Protein AF-A0A2P4PIH5-F1 (afdb_monomer_lite)

Secondary structure (DSSP, 8-state):
-HHHHHHHHHHHHS--HHHHT-TT-S-SS------HHHHHHHHHHHHHHT----TTSHHHHHHHHHHHT----HHHHHHHHHHHHHHHHT-

Structure (mmCIF, N/CA/C/O backbone):
data_AF-A0A2P4PIH5-F1
#
_entry.id   AF-A0A2P4PIH5-F1
#
loop_
_atom_site.group_PDB
_atom_site.id
_atom_site.type_symbol
_atom_site.label_atom_id
_atom_site.label_alt_id
_atom_site.label_comp_id
_atom_site.label_asym_id
_atom_site.label_entity_id
_atom_site.label_seq_id
_atom_site.pdbx_PDB_ins_code
_atom_site.Cartn_x
_atom_site.Cartn_y
_atom_site.Cartn_z
_atom_site.occupancy
_atom_site.B_iso_or_equiv
_atom_site.auth_seq_id
_atom_site.auth_comp_id
_atom_site.auth_asym_id
_atom_site.auth_atom_id
_atom_site.pdbx_PDB_model_num
ATOM 1 N N . ILE A 1 1 ? 15.313 -1.091 6.238 1.00 57.12 1 ILE A N 1
ATOM 2 C CA . ILE A 1 1 ? 15.725 -2.506 6.088 1.00 57.12 1 ILE A CA 1
ATOM 3 C C . ILE A 1 1 ? 14.781 -3.219 5.120 1.00 57.12 1 ILE A C 1
ATOM 5 O O . ILE A 1 1 ? 15.213 -3.479 4.009 1.00 57.12 1 ILE A O 1
ATOM 9 N N . GLN A 1 2 ? 13.482 -3.310 5.417 1.00 71.44 2 GLN A N 1
ATOM 10 C CA . GLN A 1 2 ? 12.492 -4.012 4.574 1.00 71.44 2 GLN A CA 1
ATOM 11 C C . GLN A 1 2 ? 12.504 -3.646 3.073 1.00 71.44 2 GLN A C 1
ATOM 13 O O . GLN A 1 2 ? 12.533 -4.527 2.225 1.00 71.44 2 GLN A O 1
ATOM 18 N N . LYS A 1 3 ? 12.542 -2.352 2.714 1.00 76.62 3 LYS A N 1
ATOM 19 C CA . LYS A 1 3 ? 12.526 -1.929 1.296 1.00 76.62 3 LYS A CA 1
ATOM 20 C C . LYS A 1 3 ? 13.742 -2.415 0.493 1.00 76.62 3 LYS A C 1
ATOM 22 O O . LYS A 1 3 ? 13.596 -2.744 -0.676 1.00 76.62 3 LYS A O 1
ATOM 27 N N . ALA A 1 4 ? 14.926 -2.442 1.107 1.00 76.56 4 ALA A N 1
ATOM 28 C CA . ALA A 1 4 ? 16.155 -2.867 0.436 1.00 76.56 4 ALA A CA 1
ATOM 29 C C . ALA A 1 4 ? 16.212 -4.394 0.277 1.00 76.56 4 ALA A C 1
ATOM 31 O O . ALA A 1 4 ? 16.694 -4.881 -0.737 1.00 76.56 4 ALA A O 1
ATOM 32 N N . GLU A 1 5 ? 15.677 -5.136 1.250 1.00 79.50 5 GLU A N 1
ATOM 33 C CA . GLU A 1 5 ? 15.565 -6.599 1.191 1.00 79.50 5 GLU A CA 1
ATOM 34 C C . GLU A 1 5 ? 14.581 -7.038 0.104 1.00 79.50 5 GLU A C 1
ATOM 36 O O . GLU A 1 5 ? 14.933 -7.863 -0.732 1.00 79.50 5 GLU A O 1
ATOM 41 N N . ILE A 1 6 ? 13.399 -6.413 0.050 1.00 78.69 6 ILE A N 1
ATOM 42 C CA . ILE A 1 6 ? 12.396 -6.675 -0.994 1.00 78.69 6 ILE 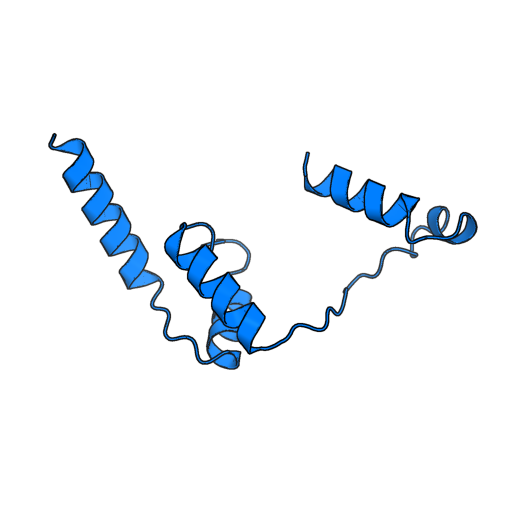A CA 1
ATOM 43 C C . ILE A 1 6 ? 12.971 -6.373 -2.384 1.00 78.69 6 ILE A C 1
ATOM 45 O O . ILE A 1 6 ? 12.766 -7.142 -3.320 1.00 78.69 6 ILE A O 1
ATOM 49 N N . LEU A 1 7 ? 13.722 -5.275 -2.531 1.00 76.00 7 LEU A N 1
ATOM 50 C CA . LEU A 1 7 ? 14.355 -4.929 -3.804 1.00 76.00 7 LEU A CA 1
ATOM 51 C C . LEU A 1 7 ? 15.419 -5.959 -4.209 1.00 76.00 7 LEU A C 1
ATOM 53 O O . LEU A 1 7 ? 15.420 -6.407 -5.353 1.00 76.00 7 LEU A O 1
ATOM 57 N N . ALA A 1 8 ? 16.269 -6.381 -3.271 1.00 78.62 8 ALA A N 1
ATOM 58 C CA . ALA A 1 8 ? 17.284 -7.401 -3.518 1.00 78.62 8 ALA A CA 1
ATOM 59 C C . ALA A 1 8 ? 16.664 -8.759 -3.894 1.00 78.62 8 ALA A C 1
ATOM 61 O O . ALA A 1 8 ? 17.186 -9.457 -4.762 1.00 78.62 8 ALA A O 1
ATOM 62 N N . GLU A 1 9 ? 15.535 -9.126 -3.285 1.00 80.62 9 GLU A N 1
ATOM 63 C CA . GLU A 1 9 ? 14.794 -10.343 -3.622 1.00 80.62 9 GLU A CA 1
ATOM 64 C C . GLU A 1 9 ? 14.206 -10.266 -5.043 1.00 80.62 9 GLU A C 1
ATOM 66 O O . GLU A 1 9 ? 14.377 -11.191 -5.840 1.00 80.62 9 GLU A O 1
ATOM 71 N N . ILE A 1 10 ? 13.602 -9.130 -5.412 1.00 77.12 10 ILE A N 1
ATOM 72 C CA . ILE A 1 10 ? 13.110 -8.889 -6.777 1.00 77.12 10 ILE A CA 1
ATOM 73 C C . ILE A 1 10 ? 14.260 -8.985 -7.795 1.00 77.12 10 ILE A C 1
ATOM 75 O O . ILE A 1 10 ? 14.141 -9.684 -8.803 1.00 77.12 10 ILE A O 1
ATOM 79 N N . GLU A 1 11 ? 15.390 -8.329 -7.522 1.00 72.31 11 GLU A N 1
ATOM 80 C CA . GLU A 1 11 ? 16.566 -8.325 -8.400 1.00 72.31 11 GLU A CA 1
ATOM 81 C C . GLU A 1 11 ? 17.190 -9.713 -8.587 1.00 72.31 11 GLU A C 1
ATOM 83 O O . GLU A 1 11 ? 17.671 -10.052 -9.677 1.00 72.31 11 GLU A O 1
ATOM 88 N N . LEU A 1 12 ? 17.201 -10.513 -7.521 1.00 73.44 12 LEU A N 1
ATOM 89 C CA . LEU A 1 12 ? 17.815 -11.832 -7.517 1.00 73.44 12 LEU A CA 1
ATOM 90 C C . LEU A 1 12 ? 16.962 -12.862 -8.262 1.00 73.44 12 LEU A C 1
ATOM 92 O O . LEU A 1 12 ? 17.512 -13.636 -9.049 1.00 73.44 12 LEU A O 1
ATOM 96 N N . PHE A 1 13 ? 15.647 -12.869 -8.025 1.00 72.44 13 PHE A N 1
ATOM 97 C CA . PHE A 1 13 ? 14.758 -13.936 -8.495 1.00 72.44 13 PHE A CA 1
ATOM 98 C C . PHE A 1 13 ? 14.018 -13.621 -9.797 1.00 72.44 13 PHE A C 1
ATOM 100 O O . PHE A 1 13 ? 13.681 -14.550 -10.529 1.00 72.44 13 PHE A O 1
ATOM 107 N N . TYR A 1 14 ? 13.781 -12.346 -10.117 1.00 68.38 14 TYR A N 1
ATOM 108 C CA . TYR A 1 14 ? 12.880 -11.966 -11.212 1.00 68.38 14 TYR A CA 1
ATOM 109 C C . TYR A 1 14 ? 13.569 -11.257 -12.385 1.00 68.38 14 TYR A C 1
ATOM 111 O O . TYR A 1 14 ? 12.908 -10.961 -13.381 1.00 68.38 14 TYR A O 1
ATOM 119 N N . LEU A 1 15 ? 14.887 -11.024 -12.319 1.00 69.44 15 LEU A N 1
ATOM 120 C CA . LEU A 1 15 ? 15.644 -10.351 -13.382 1.00 69.44 15 LEU A CA 1
ATOM 121 C C . LEU A 1 15 ? 16.775 -11.205 -13.946 1.00 69.44 15 LEU A C 1
ATOM 123 O O . LEU A 1 15 ? 17.604 -11.766 -13.219 1.00 69.44 15 LEU A O 1
ATOM 127 N N . LEU A 1 16 ? 16.871 -11.203 -15.276 1.00 71.75 16 LEU A N 1
ATOM 128 C CA . LEU A 1 16 ? 18.015 -11.746 -15.994 1.00 71.75 16 LEU A CA 1
ATOM 129 C C . LEU A 1 16 ? 19.268 -10.890 -15.726 1.00 71.75 16 LEU A C 1
ATOM 131 O O . LEU A 1 16 ? 19.154 -9.672 -15.557 1.00 71.75 16 LEU A O 1
ATOM 135 N N . PRO A 1 17 ? 20.480 -11.479 -15.759 1.00 70.69 17 PRO A N 1
ATOM 136 C CA . PRO A 1 17 ? 21.734 -10.762 -15.505 1.00 70.69 17 PRO A CA 1
ATOM 137 C C . PRO A 1 17 ? 21.889 -9.470 -16.320 1.00 70.69 17 PRO A C 1
ATOM 139 O O . PRO A 1 17 ? 22.379 -8.467 -15.811 1.00 70.69 17 PRO A O 1
ATOM 142 N N . ASN A 1 18 ? 21.397 -9.469 -17.560 1.00 71.56 18 ASN A N 1
ATOM 143 C CA . ASN A 1 18 ? 21.490 -8.328 -18.470 1.00 71.56 18 ASN A CA 1
ATOM 144 C C . ASN A 1 18 ? 20.560 -7.165 -18.083 1.00 71.56 18 ASN A C 1
ATOM 146 O O . ASN A 1 18 ? 20.847 -6.024 -18.432 1.00 71.56 18 ASN A O 1
ATOM 150 N N . GLN A 1 19 ? 19.465 -7.434 -17.363 1.00 69.69 19 GLN A N 1
ATOM 151 C CA . GLN A 1 19 ? 18.532 -6.404 -16.905 1.00 69.69 19 GLN A CA 1
ATOM 152 C C . GLN A 1 19 ? 19.112 -5.633 -15.715 1.00 69.69 19 GLN A C 1
ATOM 154 O O . GLN A 1 19 ? 19.012 -4.415 -15.703 1.00 69.69 19 GLN A O 1
ATOM 159 N N . ARG A 1 20 ? 19.825 -6.294 -14.787 1.00 66.25 20 ARG A N 1
ATOM 160 C CA . ARG A 1 20 ? 20.412 -5.665 -13.579 1.00 66.25 20 ARG A CA 1
ATOM 161 C C . ARG A 1 20 ? 21.406 -4.536 -13.875 1.00 66.25 20 ARG A C 1
ATOM 163 O O . ARG A 1 20 ? 21.632 -3.680 -13.026 1.00 66.25 20 ARG A O 1
ATOM 170 N N . CYS A 1 21 ? 22.007 -4.530 -15.065 1.00 64.94 21 CYS A N 1
ATOM 171 C CA . CYS A 1 21 ? 23.017 -3.549 -15.465 1.00 64.94 21 CYS A CA 1
ATOM 172 C C . CYS A 1 21 ? 22.451 -2.325 -16.209 1.00 64.94 21 CYS A C 1
ATOM 174 O O . CYS A 1 21 ? 23.222 -1.439 -16.575 1.00 64.94 21 CYS A O 1
ATOM 176 N N . TRP A 1 22 ? 21.142 -2.247 -16.462 1.00 67.12 22 TRP A N 1
ATOM 177 C CA . TRP A 1 22 ? 20.533 -1.101 -17.150 1.00 67.12 22 TRP A CA 1
ATOM 178 C C . TRP A 1 22 ? 19.966 -0.090 -16.156 1.00 67.12 22 TRP A C 1
ATOM 180 O O . TRP A 1 22 ? 18.981 -0.368 -15.498 1.00 67.12 22 TRP A O 1
ATOM 190 N N . GLN A 1 23 ? 20.494 1.131 -16.078 1.00 66.38 23 GLN A N 1
ATOM 191 C CA . GLN A 1 23 ? 19.981 2.147 -15.134 1.00 66.38 23 GLN A CA 1
ATOM 192 C C . GLN A 1 23 ? 18.467 2.435 -15.258 1.00 66.38 23 GLN A C 1
ATOM 194 O O . GLN A 1 23 ? 17.864 2.951 -14.326 1.00 66.38 23 GLN A O 1
ATOM 199 N N . THR A 1 24 ? 17.852 2.080 -16.387 1.00 70.75 24 THR A N 1
ATOM 200 C CA . THR A 1 24 ? 16.427 2.255 -16.691 1.00 70.75 24 THR A CA 1
ATOM 201 C C . THR A 1 24 ? 15.585 0.983 -16.531 1.00 70.75 24 THR A C 1
ATOM 203 O O . THR A 1 24 ? 14.419 0.989 -16.917 1.00 70.75 24 THR A O 1
ATOM 206 N N . TRP A 1 25 ? 16.144 -0.127 -16.024 1.00 72.44 25 TRP A N 1
ATOM 207 C CA . TRP A 1 25 ? 15.406 -1.395 -15.934 1.00 72.44 25 TRP A CA 1
ATOM 208 C C . TRP A 1 25 ? 14.269 -1.338 -14.914 1.00 72.44 25 TRP A C 1
ATOM 210 O O . TRP A 1 25 ? 13.269 -2.038 -15.084 1.00 72.44 25 TRP A O 1
ATOM 220 N N . PHE A 1 26 ? 14.421 -0.526 -13.864 1.00 71.25 26 PHE A N 1
ATOM 221 C CA . PHE A 1 26 ? 13.402 -0.401 -12.837 1.00 71.25 26 PHE A CA 1
ATOM 222 C C . PHE A 1 26 ? 12.224 0.407 -13.392 1.00 71.25 26 PHE A C 1
ATOM 224 O O . PHE A 1 26 ? 12.416 1.552 -13.812 1.00 71.25 26 PHE A O 1
ATOM 231 N N . PRO A 1 27 ? 11.011 -0.161 -13.424 1.00 72.25 27 PRO A N 1
ATOM 232 C CA . PRO A 1 27 ? 9.857 0.554 -13.932 1.00 72.25 27 PRO A CA 1
ATOM 233 C C . PRO A 1 27 ? 9.525 1.732 -13.014 1.00 72.25 27 PRO A C 1
ATOM 235 O O . PRO A 1 27 ? 9.486 1.595 -11.794 1.00 72.25 27 PRO A O 1
ATOM 238 N N . GLU A 1 28 ? 9.229 2.886 -13.610 1.00 74.69 28 GLU A N 1
ATOM 239 C CA . GLU A 1 28 ? 8.760 4.060 -12.863 1.00 74.69 28 GLU A CA 1
ATOM 240 C C . GLU A 1 28 ? 7.417 3.777 -12.161 1.00 74.69 28 GLU A C 1
ATOM 242 O O . GLU A 1 28 ? 7.150 4.296 -11.079 1.00 74.69 28 GLU A O 1
ATOM 247 N N . VAL A 1 29 ? 6.591 2.900 -12.748 1.00 75.81 29 VAL A N 1
ATOM 248 C CA . VAL A 1 29 ? 5.281 2.488 -12.228 1.00 75.81 29 VAL A CA 1
ATOM 249 C C . VAL A 1 29 ? 5.120 0.971 -12.354 1.00 75.81 29 VAL A C 1
ATOM 251 O O . VAL A 1 29 ? 5.273 0.412 -13.439 1.00 75.81 29 VAL A O 1
ATOM 254 N N . ILE A 1 30 ? 4.761 0.300 -11.255 1.00 77.31 30 ILE A N 1
ATOM 255 C CA . ILE A 1 30 ? 4.435 -1.134 -11.236 1.00 77.31 30 ILE A CA 1
ATOM 256 C C . ILE A 1 30 ? 2.915 -1.291 -11.162 1.00 77.31 30 ILE A C 1
ATO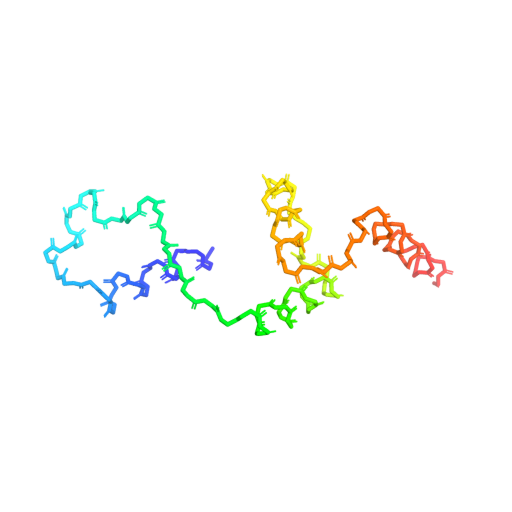M 258 O O . ILE A 1 30 ? 2.288 -0.897 -10.180 1.00 77.31 30 ILE A O 1
ATOM 262 N N . HIS A 1 31 ? 2.315 -1.892 -12.1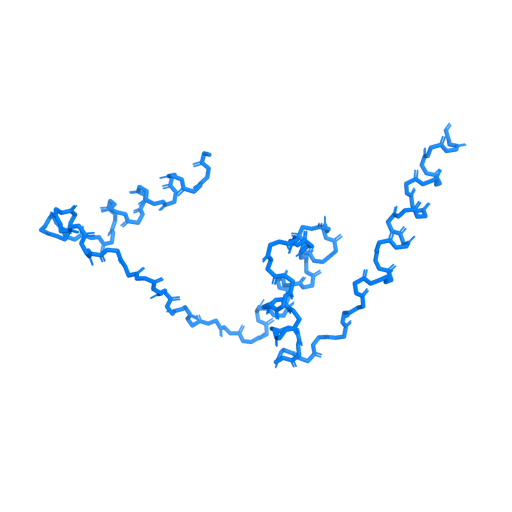89 1.00 74.19 31 HIS A N 1
ATOM 263 C CA . HIS A 1 31 ? 0.895 -2.241 -12.184 1.00 74.19 31 HIS A CA 1
ATOM 264 C C . HIS A 1 31 ? 0.710 -3.631 -11.576 1.00 74.19 31 HIS A C 1
ATOM 266 O O . HIS A 1 31 ? 1.104 -4.627 -12.179 1.00 74.19 31 HIS A O 1
ATOM 272 N N . TYR A 1 32 ? 0.101 -3.707 -10.393 1.00 75.25 32 TYR A N 1
ATOM 273 C CA . TYR A 1 32 ? -0.238 -4.981 -9.765 1.00 75.25 32 TYR A CA 1
ATOM 274 C C . TYR A 1 32 ? -1.740 -5.239 -9.873 1.00 75.25 32 TYR A C 1
ATOM 276 O O . TYR A 1 32 ? -2.555 -4.385 -9.517 1.00 75.25 32 TYR A O 1
ATOM 284 N N . TYR A 1 33 ? -2.113 -6.415 -10.377 1.00 81.62 33 TYR A N 1
ATOM 285 C CA . TYR A 1 33 ? -3.509 -6.829 -10.402 1.00 81.62 33 TYR A CA 1
ATOM 286 C C . TYR A 1 33 ? -3.882 -7.393 -9.033 1.00 81.62 33 TYR A C 1
ATOM 288 O O . TYR A 1 33 ? -3.301 -8.376 -8.575 1.00 81.62 33 TYR A O 1
ATOM 296 N N . THR A 1 34 ? -4.858 -6.769 -8.382 1.00 82.75 34 THR A N 1
ATOM 297 C CA . THR A 1 34 ? -5.413 -7.258 -7.119 1.00 82.75 34 THR A CA 1
ATOM 298 C C . THR A 1 34 ? -6.891 -7.545 -7.288 1.00 82.75 34 THR A C 1
ATOM 300 O O . THR A 1 34 ? -7.590 -6.862 -8.038 1.00 82.75 34 THR A O 1
ATOM 303 N N . ASP A 1 35 ? -7.359 -8.566 -6.580 1.00 89.69 35 ASP A N 1
ATOM 304 C CA . ASP A 1 35 ? -8.784 -8.807 -6.425 1.00 89.69 35 ASP A CA 1
ATOM 305 C C . ASP A 1 35 ? -9.382 -7.731 -5.506 1.00 89.69 35 ASP A C 1
ATOM 307 O O . ASP A 1 35 ? -8.836 -7.456 -4.434 1.00 89.69 35 ASP A O 1
ATOM 311 N N . VAL A 1 36 ? -10.495 -7.127 -5.929 1.00 88.69 36 VAL A N 1
ATOM 312 C CA . VAL A 1 36 ? -11.155 -6.027 -5.210 1.00 88.69 36 VAL A CA 1
ATOM 313 C C . VAL A 1 36 ? -11.538 -6.435 -3.786 1.00 88.69 36 VAL A C 1
ATOM 315 O O . VAL A 1 36 ? -11.371 -5.639 -2.860 1.00 88.69 36 VAL A O 1
ATOM 318 N N . ASP A 1 37 ? -12.000 -7.669 -3.586 1.00 87.69 37 ASP A N 1
ATOM 319 C CA . ASP A 1 37 ? -12.465 -8.144 -2.284 1.00 87.69 37 ASP A CA 1
ATOM 320 C C . ASP A 1 37 ? -11.292 -8.396 -1.337 1.00 87.69 37 ASP A C 1
ATOM 322 O O . ASP A 1 37 ? -11.333 -8.002 -0.171 1.00 87.69 37 ASP A O 1
ATOM 326 N N . LYS A 1 38 ? -10.194 -8.967 -1.847 1.00 90.06 38 LYS A N 1
ATOM 327 C CA . LYS A 1 38 ? -8.963 -9.147 -1.057 1.00 90.06 38 LYS A CA 1
ATOM 328 C C . LYS A 1 38 ? -8.377 -7.807 -0.625 1.00 90.06 38 LYS A C 1
ATOM 330 O O . LYS A 1 38 ? -7.962 -7.660 0.522 1.00 90.06 38 LYS A O 1
ATOM 335 N N . THR A 1 39 ? -8.375 -6.832 -1.528 1.00 90.25 39 THR A N 1
ATOM 336 C CA . THR A 1 39 ? -7.869 -5.485 -1.248 1.00 90.25 39 THR A CA 1
ATOM 337 C C . THR A 1 39 ? -8.710 -4.783 -0.188 1.00 90.25 39 THR A C 1
ATOM 339 O O . THR A 1 39 ? -8.150 -4.164 0.712 1.00 90.25 39 THR A O 1
ATOM 342 N N . ARG A 1 40 ? -10.042 -4.924 -0.229 1.00 90.38 40 ARG A N 1
ATOM 343 C CA . ARG A 1 40 ? -10.929 -4.401 0.823 1.00 90.38 40 ARG A CA 1
ATOM 344 C C . ARG A 1 40 ? -10.602 -4.984 2.197 1.00 90.38 40 ARG A C 1
ATOM 346 O O . ARG A 1 40 ? -10.416 -4.215 3.135 1.00 90.38 40 ARG A O 1
ATOM 353 N N . ILE A 1 41 ? -10.472 -6.309 2.294 1.00 90.38 41 ILE A N 1
ATOM 354 C CA . ILE A 1 41 ? -10.161 -7.006 3.555 1.00 90.38 41 ILE A CA 1
ATOM 355 C C . ILE A 1 41 ? -8.839 -6.503 4.150 1.00 90.38 41 ILE A C 1
ATOM 357 O O . ILE A 1 41 ? -8.754 -6.246 5.350 1.00 90.38 41 ILE A O 1
ATOM 361 N N . GLU A 1 42 ? -7.812 -6.337 3.316 1.00 90.56 42 GLU A N 1
ATOM 362 C CA . GLU A 1 42 ? -6.502 -5.881 3.783 1.00 90.56 42 GLU A CA 1
ATOM 363 C C . GLU A 1 42 ? -6.543 -4.430 4.272 1.00 90.56 42 GLU A C 1
ATOM 365 O O . GLU A 1 42 ? -5.999 -4.117 5.328 1.00 90.56 42 GLU A O 1
ATOM 370 N N . ILE A 1 43 ? -7.232 -3.544 3.548 1.00 89.25 43 ILE A N 1
ATOM 371 C CA . I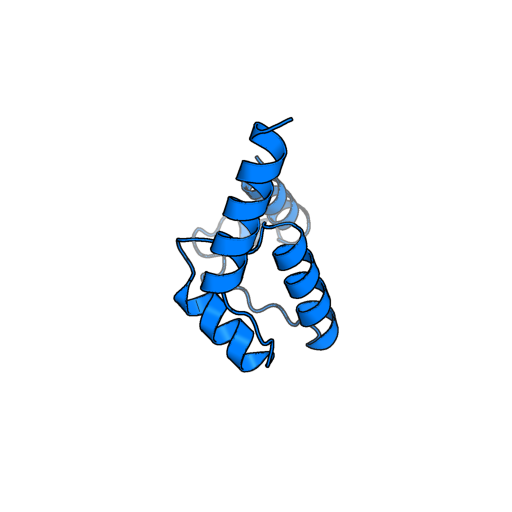LE A 1 43 ? -7.377 -2.137 3.945 1.00 89.25 43 ILE A CA 1
ATOM 372 C C . ILE A 1 43 ? -8.136 -2.021 5.270 1.00 89.25 43 ILE A C 1
ATOM 374 O O . ILE A 1 43 ? -7.727 -1.261 6.146 1.00 89.25 43 ILE A O 1
ATOM 378 N N . GLU A 1 44 ? -9.203 -2.799 5.460 1.00 88.19 44 GLU A N 1
ATOM 379 C CA . GLU A 1 44 ? -9.925 -2.855 6.735 1.00 88.19 44 GLU A CA 1
ATOM 380 C C . GLU A 1 44 ? -9.028 -3.343 7.882 1.00 88.19 44 GLU A C 1
ATOM 382 O O . GLU A 1 44 ? -9.091 -2.794 8.988 1.00 88.19 44 GLU A O 1
ATOM 387 N N . ARG A 1 45 ? -8.152 -4.325 7.621 1.00 91.50 45 ARG A N 1
ATOM 388 C CA . ARG A 1 45 ? -7.153 -4.782 8.597 1.00 91.50 45 ARG A CA 1
ATOM 389 C C . ARG A 1 45 ? -6.180 -3.660 8.965 1.00 91.50 45 ARG A C 1
ATOM 391 O O . ARG A 1 45 ? -6.027 -3.372 10.148 1.00 91.50 45 ARG A O 1
ATOM 398 N N . LEU A 1 46 ? -5.603 -2.982 7.972 1.00 88.94 46 LEU A N 1
ATOM 399 C CA . LEU A 1 46 ? -4.653 -1.880 8.172 1.00 88.94 46 LEU A CA 1
ATOM 400 C C . LEU A 1 46 ? -5.277 -0.708 8.937 1.00 88.94 46 LEU A C 1
ATOM 402 O O . LEU A 1 46 ? -4.632 -0.101 9.791 1.00 88.94 46 LEU A O 1
ATOM 406 N N . ILE A 1 47 ? -6.545 -0.396 8.659 1.00 86.31 47 ILE A N 1
ATOM 407 C CA . ILE A 1 47 ? -7.301 0.623 9.393 1.00 86.31 47 ILE A CA 1
ATOM 408 C C . ILE A 1 47 ? -7.450 0.223 10.864 1.00 86.31 47 ILE A C 1
ATOM 410 O O . ILE A 1 47 ? -7.239 1.050 11.750 1.00 86.31 47 ILE A O 1
ATOM 414 N N . LYS A 1 48 ? -7.805 -1.038 11.131 1.00 85.06 48 LYS A N 1
ATOM 415 C CA . LYS A 1 48 ? -7.966 -1.561 12.493 1.00 85.06 48 LYS A CA 1
ATOM 416 C C . LYS A 1 48 ? -6.643 -1.585 13.264 1.00 85.06 48 LYS A C 1
ATOM 418 O O . LYS A 1 48 ? -6.640 -1.334 14.466 1.00 85.06 48 LYS A O 1
ATOM 423 N N . GLU A 1 49 ? -5.545 -1.882 12.579 1.00 86.44 49 GLU A N 1
ATOM 424 C CA . GLU A 1 49 ? -4.186 -1.900 13.134 1.00 86.44 49 GLU A CA 1
ATOM 425 C C . GLU A 1 49 ? -3.601 -0.483 13.297 1.00 86.44 49 GLU A C 1
ATOM 427 O O . GLU A 1 49 ? -2.614 -0.300 14.004 1.00 86.44 49 GLU A O 1
ATOM 432 N N . GLY A 1 50 ? -4.238 0.539 12.710 1.00 82.50 50 GLY A N 1
ATOM 433 C CA . GLY A 1 50 ? -3.775 1.930 12.751 1.00 82.50 50 GLY A CA 1
ATOM 434 C C . GLY A 1 50 ? -2.590 2.213 11.821 1.00 82.50 50 GLY A C 1
ATOM 435 O O . GLY A 1 50 ? -1.997 3.286 11.894 1.00 82.50 50 GLY A O 1
ATOM 436 N N . GLU A 1 51 ? -2.253 1.275 10.936 1.00 85.31 51 GLU A N 1
ATOM 437 C CA . GLU A 1 51 ? -1.141 1.373 9.980 1.00 85.31 51 GLU A CA 1
ATOM 438 C C . GLU A 1 51 ? -1.541 2.064 8.668 1.00 85.31 51 GLU A C 1
ATOM 440 O O . GLU A 1 51 ? -0.695 2.382 7.834 1.00 85.31 51 GLU A O 1
ATOM 445 N N . TRP A 1 52 ? -2.839 2.302 8.474 1.00 84.50 52 TRP A N 1
ATOM 446 C CA . TRP A 1 52 ? -3.373 2.893 7.250 1.00 84.50 52 TRP A CA 1
ATOM 447 C C . TRP A 1 52 ? -3.010 4.373 7.062 1.00 84.50 52 TRP A C 1
ATOM 449 O O . TRP A 1 52 ? -2.904 4.834 5.929 1.00 84.50 52 TRP A O 1
ATOM 459 N N . ASP A 1 53 ? -2.823 5.137 8.137 1.00 77.75 53 ASP A N 1
ATOM 460 C CA . ASP A 1 53 ? -2.758 6.600 8.063 1.00 77.75 53 ASP A CA 1
ATOM 461 C C . ASP A 1 53 ? -1.356 7.100 7.660 1.00 77.75 53 ASP A C 1
ATOM 463 O O . ASP A 1 53 ? -0.447 7.226 8.487 1.00 77.75 53 ASP A O 1
ATOM 467 N N . ASN A 1 54 ? -1.156 7.360 6.360 1.00 77.75 54 ASN A N 1
ATOM 468 C CA . ASN A 1 54 ? 0.111 7.851 5.818 1.00 77.75 54 ASN A CA 1
ATOM 469 C C . ASN A 1 54 ? -0.026 9.290 5.306 1.00 77.75 54 ASN A C 1
ATOM 471 O O . ASN A 1 54 ? -0.617 9.559 4.258 1.00 77.75 54 ASN A O 1
ATOM 475 N N . LYS A 1 55 ? 0.625 10.216 6.019 1.00 78.56 55 LYS A N 1
ATOM 476 C CA . LYS A 1 55 ? 0.583 11.661 5.750 1.00 78.56 55 LYS A CA 1
ATOM 477 C C . LYS A 1 55 ? 1.082 12.060 4.357 1.00 78.56 55 LYS A C 1
ATOM 479 O O . LYS A 1 55 ? 0.682 13.110 3.863 1.00 78.56 55 LYS A O 1
ATOM 484 N N . GLU A 1 56 ? 1.930 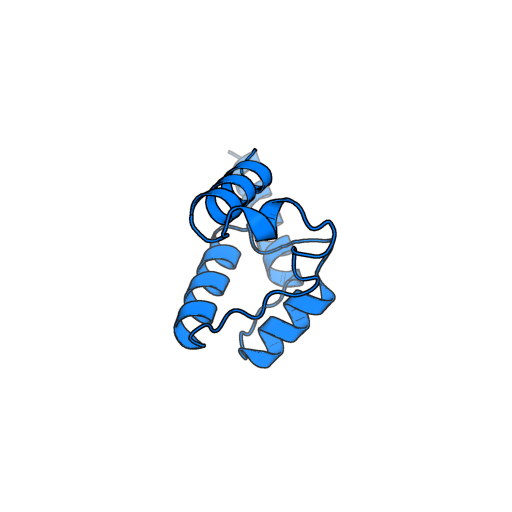11.256 3.716 1.00 81.00 56 GLU A N 1
ATOM 485 C CA . GLU A 1 56 ? 2.478 11.572 2.389 1.00 81.00 56 GLU A CA 1
ATOM 486 C C . GLU A 1 56 ? 1.495 11.270 1.247 1.00 81.00 56 GLU A C 1
ATOM 488 O O . GLU A 1 56 ? 1.569 11.896 0.189 1.00 81.00 56 GLU A O 1
ATOM 493 N N . PHE A 1 57 ? 0.543 10.352 1.451 1.00 81.50 57 PHE A N 1
ATOM 494 C CA . PHE A 1 57 ? -0.279 9.796 0.369 1.00 81.50 57 PHE A CA 1
ATOM 495 C C . PHE A 1 57 ? -1.792 9.958 0.567 1.00 81.50 57 PHE A C 1
ATOM 497 O O . PHE A 1 57 ? -2.567 9.302 -0.130 1.00 81.50 57 PHE A O 1
ATOM 504 N N . ILE A 1 58 ? -2.216 10.884 1.433 1.00 84.75 58 ILE A N 1
ATOM 505 C CA . ILE A 1 58 ? -3.625 11.115 1.810 1.00 84.75 58 ILE A CA 1
ATOM 506 C C . ILE A 1 58 ? -4.558 11.168 0.585 1.00 84.75 58 ILE A C 1
ATOM 508 O O . ILE A 1 58 ? -5.514 10.404 0.503 1.00 84.75 58 ILE A O 1
ATOM 512 N N . LYS A 1 59 ? -4.241 11.984 -0.433 1.00 85.44 59 LYS A N 1
ATOM 513 C CA . LYS A 1 59 ? -5.082 12.122 -1.644 1.00 85.44 59 LYS A CA 1
ATOM 514 C C . LYS A 1 59 ? -5.254 10.814 -2.426 1.00 85.44 59 LYS A C 1
ATOM 516 O O . LYS A 1 59 ? -6.304 10.576 -3.017 1.00 85.44 59 LYS A O 1
ATOM 521 N N . MET A 1 60 ? -4.208 9.988 -2.487 1.00 85.88 60 MET A N 1
ATOM 522 C CA . MET A 1 60 ? -4.273 8.689 -3.165 1.00 85.88 60 MET A CA 1
ATOM 523 C C . MET A 1 60 ? -5.077 7.682 -2.344 1.00 85.88 60 MET A C 1
ATOM 525 O O . MET A 1 60 ? -5.853 6.924 -2.920 1.00 85.88 60 MET A O 1
ATOM 529 N N . GLN A 1 61 ? -4.936 7.710 -1.018 1.00 87.00 61 GLN A N 1
ATOM 530 C CA . GLN A 1 61 ? -5.710 6.863 -0.114 1.00 87.00 61 GLN A CA 1
ATOM 531 C C . GLN A 1 61 ? -7.203 7.196 -0.166 1.00 87.00 61 GLN A C 1
ATOM 533 O O . GLN A 1 61 ? -8.017 6.287 -0.295 1.00 87.00 61 GLN A O 1
ATOM 538 N N . GLU A 1 62 ? -7.572 8.479 -0.153 1.00 86.44 62 GLU A N 1
ATOM 539 C CA . GLU A 1 62 ? -8.965 8.924 -0.295 1.00 86.44 62 GLU A CA 1
ATOM 540 C C . GLU A 1 62 ? -9.586 8.438 -1.609 1.00 86.44 62 GLU A C 1
ATOM 542 O O . GLU A 1 62 ? -10.656 7.829 -1.607 1.00 86.44 62 GLU A O 1
ATOM 547 N N . LYS A 1 63 ? -8.878 8.629 -2.730 1.00 89.69 63 LYS A N 1
ATOM 548 C CA . LYS A 1 63 ? -9.332 8.161 -4.046 1.00 89.69 63 LYS A CA 1
ATOM 549 C C . LYS A 1 63 ? -9.487 6.638 -4.093 1.00 89.69 63 LYS A C 1
ATOM 551 O O . LYS A 1 63 ? -10.439 6.133 -4.683 1.00 89.69 63 LYS A O 1
ATOM 556 N N . LEU A 1 64 ? -8.570 5.899 -3.470 1.00 88.88 64 LEU A N 1
ATOM 557 C CA . LEU A 1 64 ? -8.636 4.441 -3.403 1.00 88.88 64 LEU A CA 1
ATOM 558 C C . LEU A 1 64 ? -9.848 3.969 -2.586 1.00 88.88 64 LEU A C 1
ATOM 560 O O . LEU A 1 64 ? -10.561 3.065 -3.017 1.00 88.88 64 LEU A O 1
ATOM 564 N N . LEU A 1 65 ? -10.117 4.603 -1.443 1.00 89.62 65 LEU A N 1
ATOM 565 C CA . LEU A 1 65 ? -11.284 4.306 -0.609 1.00 89.62 65 LEU A CA 1
ATOM 566 C C . LEU A 1 65 ? -12.597 4.592 -1.350 1.00 89.62 65 LEU A C 1
ATOM 568 O O . LEU A 1 65 ? -13.525 3.786 -1.269 1.00 89.62 65 LEU A O 1
ATOM 572 N N . GLU A 1 66 ? -12.655 5.682 -2.120 1.00 88.69 66 GLU A N 1
ATOM 573 C CA . GLU A 1 66 ? -13.794 6.013 -2.983 1.00 88.69 66 GLU A CA 1
ATOM 574 C C . GLU A 1 66 ? -14.023 4.932 -4.051 1.00 88.69 66 GLU A C 1
ATOM 576 O O . GLU A 1 66 ? -15.136 4.419 -4.182 1.00 88.69 66 GLU A O 1
ATOM 581 N N . GLN A 1 67 ? -12.967 4.520 -4.765 1.00 89.06 67 GLN A N 1
ATOM 582 C CA . GLN A 1 67 ? -13.054 3.464 -5.783 1.00 89.06 67 GLN A CA 1
ATOM 583 C C . GLN A 1 67 ? -13.486 2.117 -5.195 1.00 89.06 67 GLN A C 1
ATOM 585 O O . GLN A 1 67 ? -14.255 1.385 -5.818 1.00 89.06 67 GLN A O 1
ATOM 590 N N . LEU A 1 68 ? -13.016 1.793 -3.989 1.00 88.25 68 LEU A N 1
ATOM 591 C CA . LEU A 1 68 ? -13.373 0.563 -3.287 1.00 88.25 68 LEU A CA 1
ATOM 592 C C . LEU A 1 68 ? -14.706 0.664 -2.536 1.00 88.25 68 LEU A C 1
ATOM 594 O O . LEU A 1 68 ? -15.174 -0.351 -2.020 1.00 88.25 68 LEU A O 1
ATOM 598 N N . GLN A 1 69 ? -15.346 1.838 -2.519 1.00 85.44 69 GLN A N 1
ATOM 599 C CA . GLN A 1 69 ? -16.597 2.123 -1.807 1.00 85.44 69 GLN A CA 1
ATOM 600 C C . GLN A 1 69 ? -16.520 1.843 -0.295 1.00 85.44 69 GLN A C 1
ATOM 602 O O . GLN A 1 69 ? -17.517 1.490 0.338 1.00 85.44 69 GLN A O 1
ATOM 607 N N . ILE A 1 70 ? -15.335 2.006 0.298 1.00 81.44 70 ILE A N 1
ATOM 608 C CA . ILE A 1 70 ? -15.114 1.819 1.733 1.00 81.44 70 ILE A CA 1
ATOM 609 C C . ILE A 1 70 ? -15.483 3.122 2.445 1.00 81.44 70 ILE A C 1
ATOM 611 O O . ILE A 1 70 ? -14.902 4.177 2.191 1.00 81.44 70 ILE A O 1
ATOM 615 N N . LYS A 1 71 ? -16.446 3.063 3.370 1.00 73.44 71 LYS A N 1
ATOM 616 C CA . LYS A 1 71 ? -16.798 4.213 4.213 1.00 73.44 71 LYS A CA 1
ATOM 617 C C . LYS A 1 71 ? -15.784 4.343 5.345 1.00 73.44 71 LYS A C 1
ATOM 619 O O . LYS A 1 71 ? -15.959 3.754 6.407 1.00 73.44 71 LYS A O 1
ATOM 624 N N . TYR A 1 72 ? -14.744 5.132 5.114 1.00 68.06 72 TYR A N 1
ATOM 625 C CA . TYR A 1 72 ? -13.738 5.466 6.114 1.00 68.06 72 TYR A CA 1
ATOM 626 C C . TYR A 1 72 ? -13.783 6.962 6.421 1.00 68.06 72 TYR A C 1
ATOM 628 O O . TYR A 1 72 ? -13.719 7.779 5.506 1.00 68.06 72 TYR A O 1
ATOM 636 N N . ASN A 1 73 ? -13.914 7.326 7.699 1.00 63.44 73 ASN A N 1
ATOM 637 C CA . ASN A 1 73 ? -13.846 8.720 8.129 1.00 63.44 73 ASN A CA 1
ATOM 638 C C . ASN A 1 73 ? -12.539 8.936 8.910 1.00 63.44 73 ASN A C 1
ATOM 640 O O . ASN A 1 73 ? -12.497 8.576 10.091 1.00 63.44 73 ASN A O 1
ATOM 644 N N . PRO A 1 74 ? -11.487 9.507 8.293 1.00 59.47 74 PRO A N 1
ATOM 645 C CA . PRO A 1 74 ? -10.180 9.663 8.941 1.00 59.47 74 PRO A CA 1
ATOM 646 C C . PRO A 1 74 ? -10.277 10.471 10.245 1.00 59.47 74 PRO A C 1
ATOM 648 O O . PRO A 1 74 ? -9.656 10.129 11.247 1.00 59.47 74 PRO A O 1
ATOM 651 N N . ILE A 1 75 ? -11.179 11.457 10.281 1.00 56.44 75 ILE A N 1
ATOM 652 C CA . ILE A 1 75 ? -11.416 12.332 11.438 1.00 56.44 75 ILE A CA 1
ATOM 653 C C . ILE A 1 75 ? -11.974 11.549 12.639 1.00 56.44 75 ILE A C 1
ATOM 655 O O . ILE A 1 75 ? -11.678 11.862 13.790 1.00 56.44 75 ILE A O 1
ATOM 659 N N . GLY A 1 76 ? -12.785 10.516 12.394 1.00 54.59 76 GLY A N 1
ATOM 660 C CA . GLY A 1 76 ? -13.376 9.709 13.463 1.00 54.59 76 GLY A CA 1
ATOM 661 C C . GLY A 1 76 ? -12.344 8.836 14.176 1.00 54.59 76 GLY A C 1
ATOM 662 O O . GLY A 1 76 ? -12.411 8.677 15.393 1.00 54.59 76 GLY A O 1
ATOM 663 N N . ASN A 1 77 ? -11.366 8.317 13.435 1.00 57.03 77 ASN A N 1
ATOM 664 C CA . ASN A 1 77 ? -10.370 7.400 13.974 1.00 57.03 77 ASN A CA 1
ATOM 665 C C . ASN A 1 77 ? -9.293 8.097 14.804 1.00 57.03 77 ASN A C 1
ATOM 667 O O . ASN A 1 77 ? -8.944 7.572 15.858 1.00 57.03 77 ASN A O 1
ATOM 671 N N . GLU A 1 78 ? -8.829 9.288 14.414 1.00 59.50 78 GLU A N 1
ATOM 672 C CA . GLU A 1 78 ? -7.949 10.091 15.278 1.00 59.50 78 GLU A CA 1
ATOM 673 C C . GLU A 1 78 ? -8.638 10.419 16.610 1.00 59.50 78 GLU A C 1
ATOM 675 O O . GLU A 1 78 ? -8.047 10.258 17.676 1.00 59.50 78 GLU A O 1
ATOM 680 N N . VAL A 1 79 ? -9.922 10.795 16.580 1.00 55.69 79 VAL A N 1
ATOM 681 C CA . VAL A 1 79 ? -10.698 11.101 17.794 1.00 55.69 79 VAL A CA 1
ATOM 682 C C . VAL A 1 79 ? -10.884 9.863 18.677 1.00 55.69 79 VAL A C 1
ATOM 684 O O . VAL A 1 79 ? -10.764 9.963 19.900 1.00 55.69 79 VAL A O 1
ATOM 687 N N . ILE A 1 80 ? -11.153 8.694 18.086 1.00 58.34 80 ILE A N 1
ATOM 688 C CA . ILE A 1 80 ? -11.278 7.427 18.821 1.00 58.34 80 ILE A CA 1
ATOM 689 C C . ILE A 1 80 ? -9.924 7.010 19.409 1.00 58.34 80 ILE A C 1
ATOM 691 O O . ILE A 1 80 ? -9.857 6.668 20.588 1.00 58.34 80 ILE A O 1
ATOM 695 N N . LEU A 1 81 ? -8.838 7.104 18.642 1.00 61.09 81 LEU A N 1
ATOM 696 C CA . LEU A 1 81 ? -7.487 6.769 19.092 1.00 61.09 81 LEU A CA 1
ATOM 697 C C . LEU A 1 81 ? -7.020 7.689 20.231 1.00 61.09 81 LEU A C 1
ATOM 699 O O . LEU A 1 81 ? -6.483 7.215 21.230 1.00 61.09 81 LEU A O 1
ATOM 703 N N . GLU A 1 82 ? -7.263 8.995 20.126 1.00 64.06 82 GLU A N 1
ATOM 704 C CA . GLU A 1 82 ? -6.950 9.970 21.179 1.00 64.06 82 GLU A CA 1
ATOM 705 C C . GLU A 1 82 ? -7.834 9.815 22.424 1.00 64.06 82 GLU A C 1
ATOM 707 O O . GLU A 1 82 ? -7.422 10.168 23.534 1.00 64.06 82 GLU A O 1
ATOM 712 N N . LYS A 1 83 ? -9.050 9.279 22.274 1.00 67.19 83 LYS A N 1
ATOM 713 C CA . LYS A 1 83 ? -9.909 8.918 23.405 1.00 67.19 83 LYS A CA 1
ATOM 714 C C . LYS A 1 83 ? -9.386 7.670 24.123 1.00 67.19 83 LYS A C 1
ATOM 716 O O . LYS A 1 83 ? -9.187 7.720 25.332 1.00 67.19 83 LYS A O 1
ATOM 721 N N . VAL A 1 84 ? -9.056 6.612 23.380 1.00 69.69 84 VAL A N 1
ATOM 722 C CA . VAL A 1 84 ? -8.481 5.367 23.923 1.00 69.69 84 VAL A CA 1
ATOM 723 C C . VAL A 1 84 ? -7.139 5.627 24.617 1.00 69.69 84 VAL A C 1
ATOM 725 O O . VAL A 1 84 ? -6.909 5.148 25.724 1.00 69.69 84 VAL A O 1
ATOM 728 N N . LYS A 1 85 ? -6.258 6.451 24.032 1.00 74.88 85 LYS A N 1
ATOM 729 C CA . LYS A 1 85 ? -4.988 6.848 24.669 1.00 74.88 85 LYS A CA 1
ATOM 730 C C . LYS A 1 85 ? -5.183 7.590 25.994 1.00 74.88 85 LYS A C 1
ATOM 732 O O . LYS A 1 85 ? -4.342 7.457 26.879 1.00 74.88 85 LYS A O 1
ATOM 737 N N . ARG A 1 86 ? -6.241 8.400 26.121 1.00 73.44 86 ARG A N 1
ATOM 738 C CA . ARG A 1 86 ? -6.579 9.097 27.372 1.00 73.44 86 ARG A CA 1
ATOM 739 C C . ARG A 1 86 ? -7.039 8.119 28.443 1.00 73.44 86 ARG A C 1
ATOM 741 O O . ARG A 1 86 ? -6.499 8.158 29.538 1.00 73.44 86 ARG A O 1
ATOM 748 N N . GLU A 1 87 ? -7.943 7.210 28.094 1.00 74.38 87 GLU A N 1
ATOM 749 C CA . GLU A 1 87 ? -8.462 6.192 29.017 1.00 74.38 87 GLU A CA 1
ATOM 750 C C . GLU A 1 87 ? -7.349 5.265 29.543 1.00 74.38 87 GLU A C 1
ATOM 752 O O . GLU A 1 87 ? -7.353 4.908 30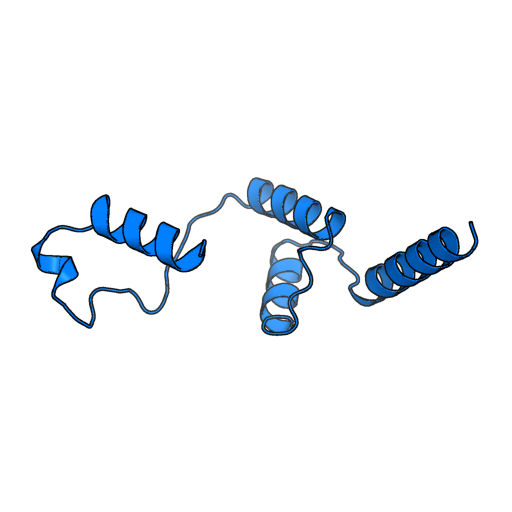.714 1.00 74.38 87 GLU A O 1
ATOM 757 N N . ILE A 1 88 ? -6.340 4.945 28.723 1.00 75.88 88 ILE A N 1
ATOM 758 C CA . ILE A 1 88 ? -5.167 4.156 29.149 1.00 75.88 88 ILE A CA 1
ATOM 759 C C . ILE A 1 88 ? -4.237 4.942 30.093 1.00 75.88 88 ILE A C 1
ATOM 761 O O . ILE A 1 88 ? -3.571 4.337 30.925 1.00 75.88 88 ILE A O 1
ATOM 765 N N . ARG A 1 89 ? -4.153 6.275 29.973 1.00 65.00 89 ARG A N 1
ATOM 766 C CA . ARG A 1 89 ? -3.294 7.120 30.831 1.00 65.00 89 ARG A CA 1
ATOM 767 C C . ARG A 1 89 ? -3.893 7.414 32.207 1.00 65.00 89 ARG A C 1
ATOM 769 O O . ARG A 1 89 ? -3.170 7.903 33.068 1.00 65.00 89 ARG A O 1
ATOM 776 N N . GLU A 1 90 ? -5.191 7.188 32.384 1.00 61.66 90 GLU A N 1
ATOM 777 C CA . GLU A 1 90 ? -5.911 7.421 33.643 1.00 61.66 90 GLU A CA 1
ATOM 778 C C . GLU A 1 90 ? -5.968 6.172 34.551 1.00 61.66 90 GLU A C 1
ATOM 780 O O . GLU A 1 90 ? -6.565 6.233 35.626 1.00 61.66 90 GLU A O 1
ATOM 785 N N . ILE A 1 91 ? -5.329 5.065 34.143 1.00 50.19 91 ILE A N 1
ATOM 786 C CA . ILE A 1 91 ? -5.130 3.824 34.918 1.00 50.19 91 ILE A CA 1
ATOM 787 C C . ILE A 1 91 ? -3.699 3.787 35.459 1.00 50.19 91 ILE A C 1
ATOM 789 O O . ILE A 1 91 ? -3.536 3.433 36.648 1.00 50.19 91 ILE A O 1
#

Organism: Rhizophagus irregularis (strain DAOM 181602 / DAOM 197198 / MUCL 43194) (NCBI:txid747089)

Sequence (91 aa):
IQKAEILAEIELFYLLPNQRCWQTWFPEVIHYYTDVDKTRIEIERLIKEGEWDNKEFIKMQEKLLEQLQIKYNPIGNEVILEKVKREIREI

Foldseek 3Di:
DVVVVVVVVCCVPPDDPVLNPDPCSDDPDDDDDDDLVVVVVVLVVCVVVVNNDDPVCVVVSVVSCVVSVPDDDPVVSVVVVVVVVVVVVVD

Radius of gyration: 18.78 Å; chains: 1; bounding box: 40×26×53 Å

pLDDT: mean 76.28, std 10.4, range [50.19, 91.5]